Protein AF-A0A5N6JIA7-F1 (afdb_monomer_lite)

Foldseek 3Di:
DKAFPPADFDPVLVVVLVVVLVPDPVSVPPDADPGADVPLADSCNVVVLVVLVCVQLVDDDDDDDLVVVLVCVVPVDPPPPCVVVNQQRPPQDPPRDHVNRVSINDDDDDGVVVCVVCVVPVVNNGGDYDDSVNSVVVCVVVVSD

Radius of gyration: 18.67 Å; chains: 1; bounding box: 48×30×46 Å

Structure (mmCIF, N/CA/C/O backbone):
data_AF-A0A5N6JIA7-F1
#
_entry.id   AF-A0A5N6JIA7-F1
#
loop_
_atom_site.group_PDB
_atom_site.id
_atom_site.type_symbol
_atom_site.label_atom_id
_atom_site.label_alt_id
_atom_site.label_comp_id
_atom_site.label_asym_id
_atom_site.label_entity_id
_atom_site.label_seq_id
_atom_site.pdbx_PDB_ins_code
_atom_site.Cartn_x
_atom_site.Cartn_y
_atom_site.Cartn_z
_atom_site.occupancy
_atom_site.B_iso_or_equiv
_atom_site.auth_seq_id
_atom_site.auth_comp_id
_atom_site.auth_asym_id
_atom_site.auth_atom_id
_atom_site.pdbx_PDB_model_num
ATOM 1 N N . MET A 1 1 ? -4.878 17.621 -9.246 1.00 42.69 1 MET A N 1
ATOM 2 C CA . MET A 1 1 ? -3.801 16.682 -8.870 1.00 42.69 1 MET A CA 1
ATOM 3 C C . MET A 1 1 ? -4.367 15.286 -9.031 1.00 42.69 1 MET A C 1
ATOM 5 O O . MET A 1 1 ? -5.516 15.100 -8.652 1.00 42.69 1 MET A O 1
ATOM 9 N N . LEU A 1 2 ? -3.632 14.377 -9.671 1.00 49.06 2 LEU A N 1
ATOM 10 C CA . LEU A 1 2 ? -4.070 12.995 -9.885 1.00 49.06 2 LEU A CA 1
ATOM 11 C C . LEU A 1 2 ? -4.086 12.286 -8.522 1.00 49.06 2 LEU A C 1
ATOM 13 O O . LEU A 1 2 ? -3.070 12.270 -7.834 1.00 49.06 2 LEU A O 1
ATOM 17 N N . HIS A 1 3 ? -5.245 11.779 -8.107 1.00 57.69 3 HIS A N 1
ATOM 18 C CA . HIS A 1 3 ? -5.390 11.001 -6.875 1.00 57.69 3 HIS A CA 1
ATOM 19 C C . HIS A 1 3 ? -5.215 9.524 -7.225 1.00 57.69 3 HIS A C 1
ATOM 21 O O . HIS A 1 3 ? -5.988 8.991 -8.018 1.00 57.69 3 HIS A O 1
ATOM 27 N N . HIS A 1 4 ? -4.200 8.859 -6.685 1.00 56.81 4 HIS A N 1
ATOM 28 C CA . HIS A 1 4 ? -4.012 7.422 -6.878 1.00 56.81 4 HIS A CA 1
ATOM 29 C C . HIS A 1 4 ? -4.567 6.695 -5.652 1.00 56.81 4 HIS A C 1
ATOM 31 O O . HIS A 1 4 ? -4.166 7.019 -4.544 1.00 56.81 4 HIS A O 1
ATOM 37 N N . SER A 1 5 ? -5.423 5.681 -5.818 1.00 61.94 5 SER A N 1
ATOM 38 C CA . SER A 1 5 ? -5.907 4.868 -4.679 1.00 61.94 5 SER A CA 1
ATOM 39 C C . SER A 1 5 ? -4.872 3.857 -4.180 1.00 61.94 5 SER A C 1
ATOM 41 O O . SER A 1 5 ? -5.232 2.784 -3.698 1.00 61.94 5 SER A O 1
ATOM 43 N N . LYS A 1 6 ? -3.583 4.129 -4.377 1.00 74.50 6 LYS A N 1
ATOM 44 C CA . LYS A 1 6 ? -2.496 3.221 -4.000 1.00 74.50 6 LYS A CA 1
ATOM 45 C C . LYS A 1 6 ? -2.138 3.411 -2.528 1.00 74.50 6 LYS A C 1
ATOM 47 O O . LYS A 1 6 ? -0.964 3.448 -2.207 1.00 74.50 6 LYS A O 1
ATOM 52 N N . THR A 1 7 ? -3.171 3.563 -1.702 1.00 77.75 7 THR A N 1
ATOM 53 C CA . THR A 1 7 ? -3.075 3.977 -0.312 1.00 77.75 7 THR A CA 1
ATOM 54 C C . THR A 1 7 ? -2.520 2.865 0.551 1.00 77.75 7 THR A C 1
ATOM 56 O O . THR A 1 7 ? -3.038 1.746 0.547 1.00 77.75 7 THR A O 1
ATOM 59 N N . PHE A 1 8 ? -1.484 3.182 1.314 1.00 85.19 8 PHE A N 1
ATOM 60 C CA . PHE A 1 8 ? -0.969 2.293 2.341 1.00 85.19 8 PHE A CA 1
ATOM 61 C C . PHE A 1 8 ? -1.862 2.282 3.589 1.00 85.19 8 PHE A C 1
ATOM 63 O O . PHE A 1 8 ? -2.215 3.330 4.129 1.00 85.19 8 PHE A O 1
ATOM 70 N N . ILE A 1 9 ? -2.190 1.078 4.065 1.00 88.75 9 ILE A N 1
ATOM 71 C CA . ILE A 1 9 ? -2.908 0.850 5.323 1.00 88.75 9 ILE A CA 1
ATOM 72 C C . ILE A 1 9 ? -2.270 -0.355 6.023 1.00 88.75 9 ILE A C 1
ATOM 74 O O . ILE A 1 9 ? -2.276 -1.452 5.451 1.00 88.75 9 ILE A O 1
ATOM 78 N N . PRO A 1 10 ? -1.733 -0.195 7.243 1.00 90.06 10 PRO A N 1
ATOM 79 C CA . PRO A 1 10 ? -1.249 -1.320 8.032 1.00 90.06 10 PRO A CA 1
ATOM 80 C C . PRO A 1 10 ? -2.365 -2.325 8.346 1.00 90.06 10 PRO A C 1
ATOM 82 O O . PRO A 1 10 ? -3.493 -1.956 8.682 1.00 90.06 10 PRO A O 1
ATOM 85 N N . VAL A 1 11 ? -2.056 -3.619 8.239 1.00 92.31 11 VAL A N 1
ATOM 86 C CA . VAL A 1 11 ? -3.050 -4.686 8.448 1.00 92.31 11 VAL A CA 1
ATOM 87 C C . VAL A 1 11 ? -3.480 -4.808 9.912 1.00 92.31 11 VAL A C 1
ATOM 89 O O . VAL A 1 11 ? -4.634 -5.116 10.187 1.00 92.31 11 VAL A O 1
ATOM 92 N N . ASP A 1 12 ? -2.568 -4.550 10.845 1.00 91.38 12 ASP A N 1
ATOM 93 C CA . ASP A 1 12 ? -2.814 -4.499 12.285 1.00 91.38 12 ASP A CA 1
ATOM 94 C C . ASP A 1 12 ? -3.805 -3.385 12.636 1.00 91.38 12 ASP A C 1
ATOM 96 O O . ASP A 1 12 ? -4.830 -3.673 13.252 1.00 91.38 12 ASP A O 1
ATOM 100 N N . TYR A 1 13 ? -3.588 -2.169 12.124 1.00 91.06 13 TYR A N 1
ATOM 101 C CA . TYR A 1 13 ? -4.537 -1.057 12.262 1.00 91.06 13 TYR A CA 1
ATOM 102 C C . TYR A 1 13 ? -5.941 -1.428 11.752 1.00 91.06 13 TYR A C 1
ATOM 104 O O . TYR A 1 13 ? -6.948 -1.206 12.429 1.00 91.06 13 TYR A O 1
ATOM 112 N N . LEU A 1 14 ? -6.018 -2.038 10.562 1.00 92.44 14 LEU A N 1
ATOM 113 C CA . LEU A 1 14 ? -7.291 -2.445 9.968 1.00 92.44 14 LEU A CA 1
ATOM 114 C C . LEU A 1 14 ? -8.018 -3.490 10.830 1.00 92.44 14 LEU A C 1
ATOM 116 O O . LEU A 1 14 ? -9.224 -3.380 11.053 1.00 92.44 14 LEU A O 1
ATOM 120 N N . VAL A 1 15 ? -7.297 -4.508 11.306 1.00 93.75 15 VAL A N 1
ATOM 121 C CA . VAL A 1 15 ? -7.861 -5.594 12.119 1.00 93.75 15 VAL A CA 1
ATOM 122 C C . VAL A 1 15 ? -8.335 -5.082 13.476 1.00 93.75 15 VAL A C 1
ATOM 124 O O . VAL A 1 15 ? -9.448 -5.417 13.884 1.00 93.75 15 VAL A O 1
ATOM 127 N N . GLU A 1 16 ? -7.537 -4.259 14.156 1.00 91.75 16 GLU A N 1
ATOM 128 C CA . GLU A 1 16 ? -7.919 -3.647 15.431 1.00 91.75 16 GLU A CA 1
ATOM 129 C C . GLU A 1 16 ? -9.186 -2.801 15.280 1.00 91.75 16 GLU A C 1
ATOM 131 O O . GLU A 1 16 ? -10.134 -2.968 16.052 1.00 91.75 16 GLU A O 1
ATOM 136 N N . GLY A 1 17 ? -9.268 -1.982 14.226 1.00 90.69 17 GLY A N 1
ATOM 137 C CA . GLY A 1 17 ? -10.463 -1.189 13.942 1.00 90.69 17 GLY A CA 1
ATOM 138 C C . GLY A 1 17 ? -11.701 -2.030 13.673 1.00 90.69 17 GLY A C 1
ATOM 139 O O . GLY A 1 17 ? -12.759 -1.753 14.234 1.00 90.69 17 GLY A O 1
ATOM 140 N N . ILE A 1 18 ? -11.582 -3.105 12.890 1.00 92.12 18 ILE A N 1
ATOM 141 C CA . ILE A 1 18 ? -12.702 -4.024 12.644 1.00 92.12 18 ILE A CA 1
ATOM 142 C C . ILE A 1 18 ? -13.184 -4.664 13.951 1.00 92.12 18 ILE A C 1
ATOM 144 O O . ILE A 1 18 ? -14.392 -4.731 14.187 1.00 92.12 18 ILE A O 1
ATOM 148 N N . ILE A 1 19 ? -12.266 -5.127 14.806 1.00 91.88 19 ILE A N 1
ATOM 149 C CA . ILE A 1 19 ? -12.616 -5.752 16.088 1.00 91.88 19 ILE A CA 1
ATOM 150 C C . ILE A 1 19 ? -13.367 -4.757 16.968 1.00 91.88 19 ILE A C 1
ATOM 152 O O . ILE A 1 19 ? -14.444 -5.089 17.465 1.00 91.88 19 ILE A O 1
ATOM 156 N N . LEU A 1 20 ? -12.839 -3.546 17.129 1.00 90.12 20 LEU A N 1
ATOM 157 C CA . LEU A 1 20 ? -13.428 -2.534 17.998 1.00 90.12 20 LEU A CA 1
ATOM 158 C C . LEU A 1 20 ? -14.801 -2.064 17.484 1.00 90.12 20 LEU A C 1
ATOM 160 O O . LEU A 1 20 ? -15.768 -2.076 18.249 1.00 90.12 20 LEU A O 1
ATOM 164 N N . ILE A 1 21 ? -14.940 -1.790 16.180 1.00 88.75 21 ILE A N 1
ATOM 165 C CA . ILE A 1 21 ? -16.230 -1.442 15.554 1.00 88.75 21 ILE A CA 1
ATOM 166 C C . ILE A 1 21 ? -17.252 -2.569 15.751 1.00 88.75 21 ILE A C 1
ATOM 168 O O . ILE A 1 21 ? -18.413 -2.318 16.066 1.00 88.75 21 ILE A O 1
ATOM 172 N N . SER A 1 22 ? -16.837 -3.831 15.603 1.00 90.12 22 SER A N 1
ATOM 173 C CA . SER A 1 22 ? -17.753 -4.976 15.709 1.00 90.12 22 SER A CA 1
ATOM 174 C C . SER A 1 22 ? -18.344 -5.186 17.109 1.00 90.12 22 SER A C 1
ATOM 176 O O . SER A 1 22 ? -19.360 -5.868 17.247 1.00 90.12 22 SER A O 1
ATOM 178 N N . GLN A 1 23 ? -17.720 -4.621 18.146 1.00 89.56 23 GLN A N 1
ATOM 179 C CA . GLN A 1 23 ? -18.184 -4.729 19.531 1.00 89.56 23 GLN A CA 1
ATOM 180 C C . GLN A 1 23 ? -19.264 -3.701 19.880 1.00 89.56 23 GLN A C 1
ATOM 182 O O . GLN A 1 23 ? -19.933 -3.849 20.906 1.00 89.56 23 GLN A O 1
ATOM 187 N N . LEU A 1 24 ? -19.464 -2.683 19.042 1.00 84.94 24 LEU A N 1
ATOM 188 C CA . LEU A 1 24 ? -20.483 -1.672 19.266 1.00 84.94 24 LEU A CA 1
ATOM 189 C C . LEU A 1 24 ? -21.853 -2.123 18.783 1.00 84.94 24 LEU A C 1
ATOM 191 O O . LEU A 1 24 ? -22.028 -2.600 17.659 1.00 84.94 24 LEU A O 1
ATOM 195 N N . HIS A 1 25 ? -22.865 -1.866 19.602 1.00 88.56 25 HIS A N 1
ATOM 196 C CA . HIS A 1 25 ? -24.239 -2.121 19.196 1.00 88.56 25 HIS A CA 1
ATOM 197 C C . HIS A 1 25 ? -24.705 -1.118 18.130 1.00 88.56 25 HIS A C 1
ATOM 199 O O . HIS A 1 25 ? -25.436 -1.472 17.206 1.00 88.56 25 HIS A O 1
ATOM 205 N N . GLU A 1 26 ? -24.231 0.122 18.229 1.00 88.56 26 GLU A N 1
ATOM 206 C CA . GLU A 1 26 ? -24.555 1.245 17.352 1.00 88.56 26 GLU A CA 1
ATOM 207 C C . GLU A 1 26 ? -24.008 1.063 15.928 1.00 88.56 26 GLU A C 1
ATOM 209 O O . GLU A 1 26 ? -24.519 1.674 14.989 1.00 88.56 26 GLU A O 1
ATOM 214 N N . SER A 1 27 ? -23.009 0.193 15.746 1.00 88.25 27 SER A N 1
ATOM 215 C CA . SER A 1 27 ? -22.418 -0.115 14.440 1.00 88.25 27 SER A CA 1
ATOM 216 C C . SER A 1 27 ? -23.283 -1.029 13.571 1.00 88.25 27 SER A C 1
ATOM 218 O O . SER A 1 27 ? -23.030 -1.166 12.371 1.00 88.25 27 SER A O 1
ATOM 220 N N . VAL A 1 28 ? -24.333 -1.642 14.126 1.00 91.62 28 VAL A N 1
ATOM 221 C CA . VAL A 1 28 ? -25.253 -2.483 13.353 1.00 91.62 28 VAL A CA 1
ATOM 222 C C . VAL A 1 28 ? -25.986 -1.640 12.305 1.00 91.62 28 VAL A C 1
ATOM 224 O O . VAL A 1 28 ? -26.667 -0.667 12.618 1.00 91.62 28 VAL A O 1
ATOM 227 N N . GLY A 1 29 ? -25.870 -2.043 11.037 1.00 92.81 29 GLY A N 1
ATOM 228 C CA . GLY A 1 29 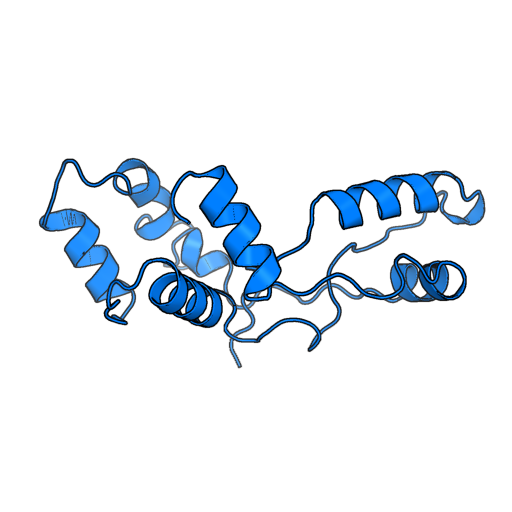? -26.474 -1.330 9.908 1.00 92.81 29 GLY A CA 1
ATOM 229 C C . GLY A 1 29 ? -25.687 -0.102 9.437 1.00 92.81 29 GLY A C 1
ATOM 230 O O . GLY A 1 29 ? -26.146 0.576 8.520 1.00 92.81 29 GLY A O 1
ATOM 231 N N . GLN A 1 30 ? -24.516 0.166 10.021 1.00 91.75 30 GLN A N 1
ATOM 232 C CA . GLN A 1 30 ? -23.606 1.220 9.578 1.00 91.75 30 GLN A CA 1
ATOM 233 C C . GLN A 1 30 ? -22.568 0.690 8.583 1.00 91.75 30 GLN A C 1
ATOM 235 O O . GLN A 1 30 ? -22.361 -0.514 8.431 1.00 91.75 30 GLN A O 1
ATOM 240 N N . THR A 1 31 ? -21.911 1.607 7.874 1.00 92.50 31 THR A N 1
ATOM 241 C CA . THR A 1 31 ? -20.776 1.315 6.987 1.00 92.50 31 THR A CA 1
ATOM 242 C C . THR A 1 31 ? -19.629 2.256 7.323 1.00 92.50 31 THR A C 1
ATOM 244 O O . THR A 1 31 ? -19.850 3.449 7.534 1.00 92.50 31 THR A O 1
ATOM 247 N N . TYR A 1 32 ? -18.414 1.715 7.352 1.00 90.94 32 TYR A N 1
ATOM 248 C CA . TYR A 1 32 ? -17.198 2.428 7.724 1.00 90.94 32 TYR A CA 1
ATOM 249 C C . TYR A 1 32 ? -16.155 2.253 6.624 1.00 90.94 32 TYR A C 1
ATOM 251 O O . TYR A 1 32 ? -15.843 1.126 6.240 1.00 90.94 32 TYR A O 1
ATOM 259 N N . ASN A 1 33 ? -15.614 3.362 6.124 1.00 90.94 33 ASN A N 1
ATOM 260 C CA . ASN A 1 33 ? -14.499 3.340 5.185 1.00 90.94 33 ASN A CA 1
ATOM 261 C C . ASN A 1 33 ? -13.196 3.399 5.985 1.00 90.94 33 ASN A C 1
ATOM 263 O O . ASN A 1 33 ? -12.796 4.469 6.430 1.00 90.94 33 ASN A O 1
ATOM 267 N N . MET A 1 34 ? -12.564 2.243 6.184 1.00 88.56 34 MET A N 1
ATOM 268 C CA . MET A 1 34 ? -11.278 2.102 6.878 1.00 88.56 34 MET A CA 1
ATOM 269 C C . MET A 1 34 ? -10.129 2.519 5.959 1.00 88.56 34 MET A C 1
ATOM 271 O O . MET A 1 34 ? -9.392 1.671 5.463 1.00 88.56 34 MET A O 1
ATOM 275 N N . VAL A 1 35 ? -10.027 3.816 5.681 1.00 85.88 35 VAL A N 1
ATOM 276 C CA . VAL A 1 35 ? -8.966 4.419 4.870 1.00 85.88 35 VAL A CA 1
ATOM 277 C C . VAL A 1 35 ? -8.437 5.681 5.561 1.00 85.88 35 VAL A C 1
ATOM 279 O O . VAL A 1 35 ? -9.199 6.313 6.293 1.00 85.88 35 VAL A O 1
ATOM 282 N N . PRO A 1 36 ? -7.167 6.062 5.342 1.00 83.19 36 PRO A N 1
ATOM 283 C CA . PRO A 1 36 ? -6.629 7.340 5.795 1.00 83.19 36 PRO A CA 1
ATOM 284 C C . PRO A 1 36 ? -7.444 8.519 5.269 1.00 83.19 36 PRO A C 1
ATOM 286 O O . PRO A 1 36 ? -8.009 8.459 4.170 1.00 83.19 36 PRO A O 1
ATOM 289 N N . GLU A 1 37 ? -7.469 9.615 6.021 1.00 79.88 37 GLU A N 1
ATOM 290 C CA . GLU A 1 37 ? -8.114 10.833 5.553 1.00 79.88 37 GLU A CA 1
ATOM 291 C C . GLU A 1 37 ? -7.334 11.495 4.419 1.00 79.88 37 GLU A C 1
ATOM 293 O O . GLU A 1 37 ? -6.122 11.328 4.238 1.00 79.88 37 GLU A O 1
ATOM 298 N N . VAL A 1 38 ? -8.045 12.307 3.639 1.00 75.06 38 VAL A N 1
ATOM 299 C CA . VAL A 1 38 ? -7.429 13.076 2.560 1.00 75.06 38 VAL A CA 1
ATOM 300 C C . VAL A 1 38 ? -6.366 14.004 3.137 1.00 75.06 38 VAL A C 1
ATOM 302 O O . VAL A 1 38 ? -6.670 14.920 3.896 1.00 75.06 38 VAL A O 1
ATOM 305 N N . GLY A 1 39 ? -5.123 13.809 2.702 1.00 72.75 39 GLY A N 1
ATOM 306 C CA . GLY A 1 39 ? -3.978 14.603 3.144 1.00 72.75 39 GLY A CA 1
ATOM 307 C C . GLY A 1 39 ? -3.177 13.984 4.290 1.00 72.75 39 GLY A C 1
ATOM 308 O O . GLY A 1 39 ? -2.106 14.504 4.585 1.00 72.75 39 GLY A O 1
ATOM 309 N N . GLU A 1 40 ? -3.628 12.870 4.879 1.00 74.94 40 GLU A N 1
ATOM 310 C CA . GLU A 1 40 ? -2.820 12.093 5.835 1.00 74.94 40 GLU A CA 1
ATOM 311 C C . GLU A 1 40 ? -1.763 11.225 5.140 1.00 74.94 40 GLU A C 1
ATOM 313 O O . GLU A 1 40 ? -0.762 10.862 5.752 1.00 74.94 40 GLU A O 1
ATOM 318 N N . GLN A 1 41 ? -1.954 10.926 3.851 1.00 70.94 41 GLN A N 1
ATOM 319 C CA . GLN A 1 41 ? -1.016 10.152 3.035 1.00 70.94 41 GLN A CA 1
ATOM 320 C C . GLN A 1 41 ? -0.410 11.004 1.910 1.00 70.94 41 GLN A C 1
ATOM 322 O O . GLN A 1 41 ? -1.046 11.948 1.418 1.00 70.94 41 GLN A O 1
ATOM 327 N N . PRO A 1 42 ? 0.829 10.703 1.478 1.00 67.81 42 PRO A N 1
ATOM 328 C CA . PRO A 1 42 ? 1.498 11.487 0.452 1.00 67.81 42 PRO A CA 1
ATOM 329 C C . PRO A 1 42 ? 0.806 11.348 -0.909 1.00 67.81 42 PRO A C 1
ATOM 331 O O . PRO A 1 42 ? 0.577 10.260 -1.408 1.00 67.81 42 PRO A O 1
ATOM 334 N N . VAL A 1 43 ? 0.576 12.464 -1.604 1.00 66.06 43 VAL A N 1
ATOM 335 C CA . VAL A 1 43 ? -0.085 12.477 -2.931 1.00 66.06 43 VAL A CA 1
ATOM 336 C C . VAL A 1 43 ? 0.658 11.632 -3.991 1.00 66.06 43 VAL A C 1
ATOM 338 O O . VAL A 1 43 ? 0.062 11.210 -4.980 1.00 66.06 43 VAL A O 1
ATOM 341 N N . ARG A 1 44 ? 1.962 11.372 -3.799 1.00 72.50 44 ARG A N 1
ATOM 342 C CA . ARG A 1 44 ? 2.819 10.555 -4.681 1.00 72.50 44 ARG A CA 1
ATOM 343 C C . ARG A 1 44 ? 3.375 9.314 -3.966 1.00 72.50 44 ARG A C 1
ATOM 345 O O . ARG A 1 44 ? 4.581 9.085 -4.011 1.00 72.50 44 ARG A O 1
ATOM 352 N N . GLU A 1 45 ? 2.513 8.511 -3.339 1.00 75.12 45 GLU A N 1
ATOM 353 C CA . GLU A 1 45 ? 2.906 7.333 -2.535 1.00 75.12 45 GLU A CA 1
ATOM 354 C C . GLU A 1 45 ? 3.945 6.430 -3.223 1.00 75.12 45 GLU A C 1
ATOM 356 O O . GLU A 1 45 ? 4.973 6.120 -2.633 1.00 75.12 45 GLU A O 1
ATOM 361 N N . MET A 1 46 ? 3.752 6.090 -4.505 1.00 81.69 46 MET A N 1
ATOM 362 C CA . MET A 1 46 ? 4.698 5.241 -5.249 1.00 81.69 46 MET A CA 1
ATOM 363 C C . MET A 1 46 ? 6.091 5.869 -5.385 1.00 81.69 46 MET A C 1
ATOM 365 O O . MET A 1 46 ? 7.094 5.185 -5.203 1.00 81.69 46 MET A O 1
ATOM 369 N N . THR A 1 47 ? 6.176 7.164 -5.710 1.00 85.50 47 THR A N 1
ATOM 370 C CA . THR A 1 47 ? 7.468 7.852 -5.862 1.00 85.50 47 THR A CA 1
ATOM 371 C C . THR A 1 47 ? 8.180 7.964 -4.517 1.00 85.50 47 THR A C 1
ATOM 373 O O . THR A 1 47 ? 9.383 7.728 -4.448 1.00 85.50 47 THR A O 1
ATOM 376 N N . GLU A 1 48 ? 7.454 8.292 -3.445 1.00 86.81 48 GLU A N 1
ATOM 377 C CA . GLU A 1 48 ? 8.048 8.337 -2.105 1.00 86.81 48 GLU A CA 1
ATOM 378 C C . GLU A 1 48 ? 8.505 6.944 -1.650 1.00 86.81 48 GLU A C 1
ATOM 380 O O . GLU A 1 48 ? 9.607 6.814 -1.123 1.00 86.81 48 GLU A O 1
ATOM 385 N N . MET A 1 49 ? 7.740 5.888 -1.948 1.00 89.25 49 MET A N 1
ATOM 386 C CA . MET A 1 49 ? 8.127 4.503 -1.670 1.00 89.25 49 MET A CA 1
ATOM 387 C C . MET A 1 49 ? 9.422 4.103 -2.391 1.00 89.25 49 MET A C 1
ATOM 389 O O . MET A 1 49 ? 10.326 3.562 -1.759 1.00 89.25 49 MET A O 1
ATOM 393 N N . PHE A 1 50 ? 9.573 4.422 -3.683 1.00 91.25 50 PHE A N 1
ATOM 394 C CA . PHE A 1 50 ? 10.827 4.159 -4.402 1.00 91.25 50 PHE A CA 1
ATOM 395 C C . PHE A 1 50 ? 12.010 4.974 -3.857 1.00 91.25 50 PHE A C 1
ATOM 397 O O . PHE A 1 50 ? 13.125 4.461 -3.806 1.00 91.25 50 PHE A O 1
ATOM 404 N N . ARG A 1 51 ? 11.791 6.205 -3.377 1.00 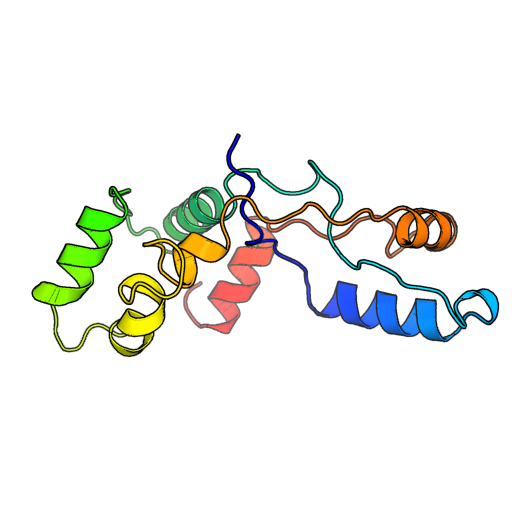91.25 51 ARG A N 1
ATOM 405 C CA . ARG A 1 51 ? 12.847 6.983 -2.700 1.00 91.25 51 ARG A CA 1
ATOM 406 C C . ARG A 1 51 ? 13.252 6.379 -1.359 1.00 91.25 51 ARG A C 1
ATOM 408 O O . ARG A 1 51 ? 14.432 6.399 -1.020 1.00 91.25 51 ARG A O 1
ATOM 415 N N . MET A 1 52 ? 12.295 5.867 -0.584 1.00 92.31 52 MET A N 1
ATOM 416 C CA . MET A 1 52 ? 12.589 5.122 0.646 1.00 92.31 52 MET A CA 1
ATOM 417 C C . MET A 1 52 ? 13.358 3.835 0.327 1.00 92.31 52 MET A C 1
ATOM 419 O O . MET A 1 52 ? 14.325 3.507 1.013 1.00 92.31 52 MET A O 1
ATOM 423 N N . LEU A 1 53 ? 13.009 3.152 -0.769 1.00 93.00 53 LEU A N 1
ATOM 424 C CA . LEU A 1 53 ? 13.736 1.977 -1.248 1.00 93.00 53 LEU A CA 1
ATOM 425 C C . LEU A 1 53 ? 15.189 2.311 -1.587 1.00 93.00 53 LEU A C 1
ATOM 427 O O . LEU A 1 53 ? 16.075 1.722 -0.978 1.00 93.00 53 LEU A O 1
ATOM 431 N N . GLU A 1 54 ? 15.439 3.285 -2.467 1.00 93.44 54 GLU A N 1
ATOM 432 C CA . GLU A 1 54 ? 16.790 3.729 -2.859 1.00 93.44 54 GLU A CA 1
ATOM 433 C C . GLU A 1 54 ? 17.670 4.053 -1.639 1.00 93.44 54 GLU A C 1
ATOM 435 O O . GLU A 1 54 ? 18.827 3.630 -1.578 1.00 93.44 54 GLU A O 1
ATOM 440 N N . LYS A 1 55 ? 17.112 4.729 -0.622 1.00 90.94 55 LYS A N 1
ATOM 441 C CA . LYS A 1 55 ? 17.815 5.015 0.641 1.00 90.94 55 LYS A CA 1
ATOM 442 C C . LYS A 1 55 ? 18.182 3.756 1.423 1.00 90.94 55 LYS A C 1
ATOM 444 O O . LYS A 1 55 ? 19.266 3.709 2.000 1.00 90.94 55 LYS A O 1
ATOM 449 N N . THR A 1 56 ? 17.289 2.770 1.450 1.00 90.69 56 THR A N 1
ATOM 450 C CA . THR A 1 56 ? 17.456 1.550 2.250 1.00 90.69 56 THR A CA 1
ATOM 451 C C . THR A 1 56 ? 18.448 0.590 1.602 1.00 90.69 56 THR A C 1
ATOM 453 O O . THR A 1 56 ? 19.411 0.174 2.237 1.00 90.69 56 THR A O 1
ATOM 456 N N . ILE A 1 57 ? 18.249 0.268 0.319 1.00 88.69 57 ILE A N 1
ATOM 457 C CA . ILE A 1 57 ? 19.074 -0.724 -0.390 1.00 88.69 57 ILE A CA 1
ATOM 458 C C . ILE A 1 57 ? 20.358 -0.127 -0.980 1.00 88.69 57 ILE A C 1
ATOM 460 O O . ILE A 1 57 ? 21.193 -0.865 -1.495 1.00 88.69 57 ILE A O 1
ATOM 464 N N . GLN A 1 58 ? 20.527 1.200 -0.915 1.00 88.81 58 GLN A N 1
ATOM 465 C CA . GLN A 1 58 ? 21.695 1.936 -1.422 1.00 88.81 58 GLN A CA 1
ATOM 466 C C . GLN A 1 58 ? 21.972 1.711 -2.920 1.00 88.81 58 GLN A C 1
ATOM 468 O O . GLN A 1 58 ? 23.111 1.809 -3.380 1.00 88.81 58 GLN A O 1
ATOM 473 N N . VAL A 1 59 ? 20.921 1.428 -3.694 1.00 89.69 59 VAL A N 1
ATOM 474 C CA . VAL A 1 59 ? 20.967 1.272 -5.153 1.00 89.69 59 VAL A CA 1
ATOM 475 C C . VAL A 1 59 ? 20.241 2.444 -5.778 1.00 89.69 59 VAL A C 1
ATOM 477 O O . VAL A 1 59 ? 19.085 2.688 -5.441 1.00 89.69 59 VAL A O 1
ATOM 480 N N . SER A 1 60 ? 20.905 3.138 -6.704 1.00 92.38 60 SER A N 1
ATOM 481 C CA . SER A 1 60 ? 20.274 4.267 -7.377 1.00 92.38 60 SER A CA 1
ATOM 482 C C . SER A 1 60 ? 19.185 3.805 -8.341 1.00 92.38 60 SER A C 1
ATOM 484 O O . SER A 1 60 ? 19.407 2.877 -9.121 1.00 92.38 60 SER A O 1
ATOM 486 N N . LEU A 1 61 ? 18.020 4.452 -8.281 1.00 92.56 61 LEU A N 1
ATOM 487 C CA . LEU A 1 61 ? 16.866 4.140 -9.125 1.00 92.56 61 LEU A CA 1
ATOM 488 C C . LEU A 1 61 ? 16.622 5.268 -10.135 1.00 92.56 61 LEU A C 1
ATOM 490 O O . LEU A 1 61 ? 16.649 6.448 -9.792 1.00 92.56 61 LEU A O 1
ATOM 494 N N . GLU A 1 62 ? 16.356 4.905 -11.390 1.00 91.50 62 GLU A N 1
ATOM 495 C CA . GLU A 1 62 ? 16.018 5.850 -12.460 1.00 91.50 62 GLU A CA 1
ATOM 496 C C . GLU A 1 62 ? 14.489 6.007 -12.566 1.00 91.50 62 GLU A C 1
ATOM 498 O O . GLU A 1 62 ? 13.771 5.028 -12.770 1.00 91.50 62 GLU A O 1
ATOM 503 N N . GLU A 1 63 ? 13.970 7.236 -12.436 1.00 90.62 63 GLU A N 1
ATOM 504 C CA . GLU A 1 63 ? 12.557 7.539 -12.723 1.00 90.62 63 GLU A CA 1
ATOM 505 C C . GLU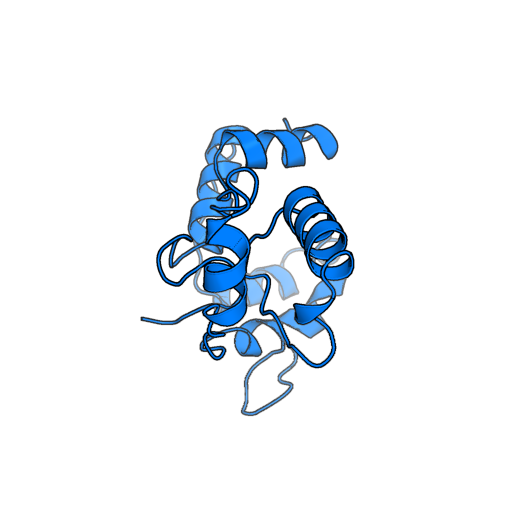 A 1 63 ? 12.354 7.637 -14.243 1.00 90.62 63 GLU A C 1
ATOM 507 O O . GLU A 1 63 ? 13.014 8.433 -14.911 1.00 90.62 63 GLU A O 1
ATOM 512 N N . LEU A 1 64 ? 11.414 6.854 -14.781 1.00 92.31 64 LEU A N 1
ATOM 513 C CA . LEU A 1 64 ? 11.098 6.803 -16.211 1.00 92.31 64 LEU A CA 1
ATOM 514 C C . LEU A 1 64 ? 9.622 7.132 -16.475 1.00 92.31 64 LEU A C 1
ATOM 516 O O . LEU A 1 64 ? 8.762 6.823 -15.642 1.00 92.31 64 LEU A O 1
ATOM 520 N N . PRO A 1 65 ? 9.284 7.692 -17.653 1.00 91.81 65 PRO A N 1
ATOM 521 C CA . PRO A 1 65 ? 7.906 7.723 -18.129 1.00 91.81 65 PRO A CA 1
ATOM 522 C C . PRO A 1 65 ? 7.311 6.309 -18.180 1.00 91.81 65 PRO A C 1
ATOM 524 O O . PRO A 1 65 ? 7.984 5.367 -18.596 1.00 91.81 65 PRO A O 1
ATOM 527 N N . TYR A 1 66 ? 6.037 6.161 -17.806 1.00 89.69 66 TYR A N 1
ATOM 528 C CA . TYR A 1 66 ? 5.388 4.849 -17.667 1.00 89.69 66 TYR A CA 1
ATOM 529 C C . TYR A 1 66 ? 5.506 3.964 -18.917 1.00 89.69 66 TYR A C 1
ATOM 531 O O . TYR A 1 66 ? 5.875 2.800 -18.813 1.00 89.69 66 TYR A O 1
ATOM 539 N N . GLU A 1 67 ? 5.253 4.529 -20.100 1.00 92.12 67 GLU A N 1
ATOM 540 C CA . GLU A 1 67 ? 5.343 3.803 -21.375 1.00 92.12 67 GLU A CA 1
ATOM 541 C C . GLU A 1 67 ? 6.781 3.376 -21.711 1.00 92.12 67 GLU A C 1
ATOM 543 O O . GLU A 1 67 ? 6.994 2.314 -22.291 1.00 92.12 67 GLU A O 1
ATOM 548 N N . GLU A 1 68 ? 7.781 4.171 -21.319 1.00 95.50 68 GLU A N 1
ATOM 549 C CA . GLU A 1 68 ? 9.188 3.807 -21.503 1.00 95.50 68 GLU A CA 1
ATOM 550 C C . GLU A 1 68 ? 9.583 2.670 -20.556 1.00 95.50 68 GLU A C 1
ATOM 552 O O . GLU A 1 68 ? 10.165 1.680 -20.996 1.00 95.50 68 GLU A O 1
ATOM 557 N N . TRP A 1 69 ? 9.205 2.770 -19.278 1.00 94.25 69 TRP A N 1
ATOM 558 C CA . 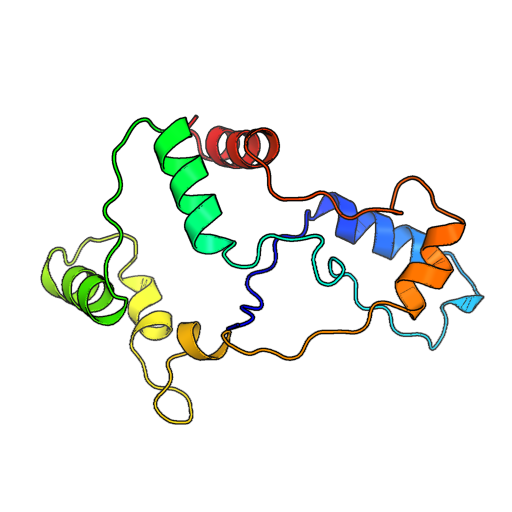TRP A 1 69 ? 9.406 1.704 -18.296 1.00 94.25 69 TRP A CA 1
ATOM 559 C C . TRP A 1 69 ? 8.739 0.393 -18.736 1.00 94.25 69 TRP A C 1
ATOM 561 O O . TRP A 1 69 ? 9.363 -0.667 -18.696 1.00 94.25 69 TRP A O 1
ATOM 571 N N . LEU A 1 70 ? 7.494 0.469 -19.218 1.00 94.81 70 LEU A N 1
ATOM 572 C CA . LEU A 1 70 ? 6.749 -0.691 -19.694 1.00 94.81 70 LEU A CA 1
ATOM 573 C C . LEU A 1 70 ? 7.402 -1.316 -20.929 1.00 94.81 70 LEU A C 1
ATOM 575 O O . LEU A 1 70 ? 7.448 -2.540 -21.044 1.00 94.81 70 LEU A O 1
ATOM 579 N N . ASN A 1 71 ? 7.922 -0.494 -21.845 1.00 94.75 71 ASN A N 1
ATOM 580 C CA . ASN A 1 71 ? 8.647 -0.996 -23.003 1.00 94.75 71 ASN A CA 1
ATOM 581 C C . ASN A 1 71 ? 9.906 -1.762 -22.580 1.00 94.75 71 ASN A C 1
ATOM 583 O O . ASN A 1 71 ? 10.074 -2.893 -23.029 1.00 94.75 71 ASN A O 1
ATOM 587 N N . ARG A 1 72 ? 10.727 -1.205 -21.674 1.00 94.75 72 ARG A N 1
ATOM 588 C CA . ARG A 1 72 ? 11.927 -1.888 -21.153 1.00 94.75 72 ARG A CA 1
ATOM 589 C C . ARG A 1 72 ? 11.570 -3.236 -20.521 1.00 94.75 72 ARG A C 1
ATOM 591 O O . ARG A 1 72 ? 12.138 -4.255 -20.910 1.00 94.75 72 ARG A O 1
ATOM 598 N N . LEU A 1 73 ? 10.542 -3.266 -19.665 1.00 94.44 73 LEU A N 1
ATOM 599 C CA . LEU A 1 73 ? 10.043 -4.498 -19.039 1.00 94.44 73 LEU A CA 1
ATOM 600 C C . LEU A 1 73 ? 9.629 -5.574 -20.066 1.00 94.44 73 LEU A C 1
ATOM 602 O O . LEU A 1 73 ? 9.771 -6.766 -19.810 1.00 94.44 73 LEU A O 1
ATOM 606 N N . GLN A 1 74 ? 9.108 -5.182 -21.231 1.00 93.44 74 GLN A N 1
ATOM 607 C CA . GLN A 1 74 ? 8.655 -6.124 -22.261 1.00 93.44 74 GLN A CA 1
ATOM 608 C C . GLN A 1 74 ? 9.772 -6.678 -23.150 1.00 93.44 74 GLN A C 1
ATOM 610 O O . GLN A 1 74 ? 9.574 -7.749 -23.733 1.00 93.44 74 GLN A O 1
ATOM 615 N N . VAL A 1 75 ? 10.883 -5.952 -23.312 1.00 93.44 75 VAL A N 1
ATOM 616 C CA . VAL A 1 75 ? 11.877 -6.235 -24.365 1.00 93.44 75 VAL A CA 1
ATOM 617 C C . VAL A 1 75 ? 13.268 -6.591 -23.852 1.00 93.44 75 VAL A C 1
ATOM 619 O O . VAL A 1 75 ? 14.003 -7.244 -24.588 1.00 93.44 75 VAL A O 1
ATOM 622 N N . GLU A 1 76 ? 13.658 -6.155 -22.652 1.00 90.94 76 GLU A N 1
ATOM 623 C CA . GLU A 1 76 ? 15.056 -6.262 -22.208 1.00 90.94 76 GLU A CA 1
ATOM 624 C C . GLU A 1 76 ? 15.402 -7.635 -21.624 1.00 90.94 76 GLU A C 1
ATOM 626 O O . GLU A 1 76 ? 16.446 -8.190 -21.966 1.00 90.94 76 GLU A O 1
ATOM 631 N N . ASP A 1 77 ? 14.530 -8.196 -20.783 1.00 90.38 77 ASP A N 1
ATOM 632 C CA . ASP A 1 77 ? 14.778 -9.469 -20.101 1.00 90.38 77 ASP A CA 1
ATOM 633 C C . ASP A 1 77 ? 13.497 -10.309 -20.021 1.00 90.38 77 ASP A C 1
ATOM 635 O O . ASP A 1 77 ? 12.491 -9.876 -19.455 1.00 90.38 77 ASP A O 1
ATOM 639 N N . ASP A 1 78 ? 13.496 -11.481 -20.661 1.00 89.31 78 ASP A N 1
ATOM 640 C CA . ASP A 1 78 ? 12.364 -12.420 -20.659 1.00 89.31 78 ASP A CA 1
ATOM 641 C C . ASP A 1 78 ? 12.222 -13.181 -19.333 1.00 89.31 78 ASP A C 1
ATOM 643 O O . ASP A 1 78 ? 11.135 -13.686 -19.047 1.00 89.31 78 ASP A O 1
ATOM 647 N N . ASP A 1 79 ? 13.274 -13.205 -18.511 1.00 93.56 79 ASP A N 1
ATOM 648 C CA . ASP A 1 79 ? 13.283 -13.809 -17.179 1.00 93.56 79 ASP A CA 1
ATOM 649 C C . ASP A 1 79 ? 13.027 -12.770 -16.063 1.00 93.56 79 ASP A C 1
ATOM 651 O O . ASP A 1 79 ? 13.088 -13.111 -14.877 1.00 93.56 79 ASP A O 1
ATOM 655 N N . ASP A 1 80 ? 12.695 -11.516 -16.417 1.00 93.12 80 ASP A N 1
ATOM 656 C CA . ASP A 1 80 ? 12.402 -10.462 -15.440 1.00 93.12 80 ASP A CA 1
ATOM 657 C C . ASP A 1 80 ? 11.242 -10.896 -14.512 1.00 93.12 80 ASP A C 1
ATOM 659 O O . ASP A 1 80 ? 10.163 -11.286 -14.986 1.00 93.12 80 ASP A O 1
ATOM 663 N N . PRO A 1 81 ? 11.413 -10.823 -13.177 1.00 92.31 81 PRO A N 1
ATOM 664 C CA . PRO A 1 81 ? 10.417 -11.294 -12.214 1.00 92.31 81 PRO A CA 1
ATOM 665 C C . PRO A 1 81 ? 9.075 -10.546 -12.280 1.00 92.31 81 PRO A C 1
ATOM 667 O O . PRO A 1 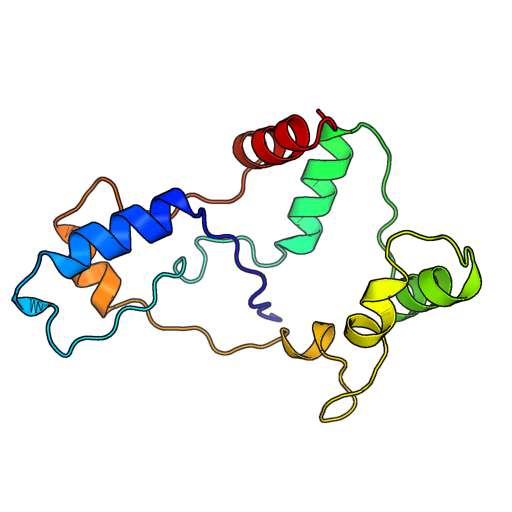81 ? 8.080 -11.034 -11.740 1.00 92.31 81 PRO A O 1
ATOM 670 N N . LEU A 1 82 ? 9.013 -9.384 -12.935 1.00 93.75 82 LEU A N 1
ATOM 671 C CA . LEU A 1 82 ? 7.789 -8.620 -13.166 1.00 93.75 82 LEU A CA 1
ATOM 672 C C . LEU A 1 82 ? 7.035 -9.055 -14.435 1.00 93.75 82 LEU A C 1
ATOM 674 O O . LEU A 1 82 ? 5.882 -8.650 -14.605 1.00 93.75 82 LEU A O 1
ATOM 678 N N . ARG A 1 83 ? 7.602 -9.916 -15.298 1.00 92.62 83 ARG A N 1
ATOM 679 C CA . ARG A 1 83 ? 6.931 -10.438 -16.510 1.00 92.62 83 ARG A CA 1
ATOM 680 C C . ARG A 1 83 ? 5.531 -11.006 -16.255 1.00 92.62 83 ARG A C 1
ATOM 682 O O . ARG A 1 83 ? 4.629 -10.687 -17.034 1.00 92.62 83 ARG A O 1
ATOM 689 N N . PRO A 1 84 ? 5.273 -11.779 -15.179 1.00 94.56 84 PRO A N 1
ATOM 690 C CA . PRO A 1 84 ? 3.931 -12.291 -14.897 1.00 94.56 84 PRO A CA 1
ATOM 691 C C . PRO A 1 84 ? 2.876 -11.198 -14.663 1.00 94.56 84 PRO A C 1
ATOM 693 O O . PRO A 1 84 ? 1.683 -11.468 -14.784 1.00 94.56 84 PRO A O 1
ATOM 696 N N . LEU A 1 85 ? 3.295 -9.970 -14.341 1.00 94.38 85 LEU A N 1
ATOM 697 C CA . LEU A 1 85 ? 2.415 -8.824 -14.109 1.00 94.38 85 LEU A CA 1
ATOM 698 C C . LEU A 1 85 ? 2.163 -7.988 -15.374 1.00 94.38 85 LEU A C 1
ATOM 700 O O . LEU A 1 85 ? 1.360 -7.057 -15.328 1.00 94.38 85 LEU A O 1
ATOM 704 N N . LEU A 1 86 ? 2.778 -8.323 -16.516 1.00 94.12 86 LEU A N 1
ATOM 705 C CA . LEU A 1 86 ? 2.560 -7.618 -17.784 1.00 94.12 86 LEU A CA 1
ATOM 706 C C . LEU A 1 86 ? 1.083 -7.446 -18.171 1.00 94.12 86 LEU A C 1
ATOM 708 O O . LEU A 1 86 ? 0.752 -6.351 -18.626 1.00 94.12 86 LEU A O 1
ATOM 712 N N . PRO A 1 87 ? 0.172 -8.422 -17.970 1.00 93.88 87 PRO A N 1
ATOM 713 C CA . PRO A 1 87 ? -1.248 -8.200 -18.243 1.00 93.88 87 PRO A CA 1
ATOM 714 C C . PRO A 1 87 ? -1.815 -7.009 -17.456 1.00 93.88 87 PRO A C 1
ATOM 716 O O . PRO A 1 87 ? -2.514 -6.170 -18.013 1.00 93.88 87 PRO A O 1
ATOM 719 N N . MET A 1 88 ? -1.430 -6.853 -16.186 1.00 93.75 88 MET A N 1
ATOM 720 C CA . MET A 1 88 ? -1.881 -5.740 -15.344 1.00 93.75 88 MET A CA 1
ATOM 721 C C . MET A 1 88 ? -1.334 -4.382 -15.818 1.00 93.75 88 MET A C 1
ATOM 723 O O . MET A 1 88 ? -2.019 -3.364 -15.680 1.00 93.75 88 MET A O 1
ATOM 727 N N . PHE A 1 89 ? -0.112 -4.357 -16.361 1.00 93.75 89 PHE A N 1
ATOM 728 C CA . PHE A 1 89 ? 0.566 -3.130 -16.789 1.00 93.75 89 PHE A CA 1
ATOM 729 C C . PHE A 1 89 ? 0.272 -2.726 -18.243 1.00 93.75 89 PHE A C 1
ATOM 731 O O . PHE A 1 89 ? 0.212 -1.542 -18.550 1.00 93.75 89 PHE A O 1
ATOM 738 N N . ALA A 1 90 ? 0.087 -3.683 -19.151 1.00 94.81 90 ALA A N 1
ATOM 739 C CA . ALA A 1 90 ? 0.036 -3.417 -20.589 1.00 94.81 90 ALA A CA 1
ATOM 740 C C . ALA A 1 90 ? -1.350 -3.608 -21.205 1.00 94.81 90 ALA A C 1
ATOM 742 O O . ALA A 1 90 ? -1.713 -2.886 -22.137 1.00 94.81 90 ALA A O 1
ATOM 743 N N . GLU A 1 91 ? -2.118 -4.591 -20.730 1.00 95.00 91 GLU A N 1
ATOM 744 C CA . GLU A 1 91 ? -3.387 -4.940 -21.359 1.00 95.00 91 GLU A CA 1
ATOM 745 C C . GLU A 1 91 ? -4.393 -3.813 -21.152 1.00 95.00 91 GLU A C 1
ATOM 747 O O . GLU A 1 91 ? -4.677 -3.420 -20.023 1.00 95.00 91 GLU A O 1
ATOM 752 N N . LYS A 1 92 ? -4.943 -3.275 -22.243 1.00 94.75 92 LYS A N 1
ATOM 753 C CA . LYS A 1 92 ? -5.962 -2.228 -22.162 1.00 94.75 92 LYS A CA 1
ATOM 754 C C . LYS A 1 92 ? -7.313 -2.873 -21.849 1.00 94.75 92 LYS A C 1
ATOM 756 O O . LYS A 1 92 ? -7.885 -3.560 -22.691 1.00 94.75 92 LYS A O 1
ATOM 761 N N . VAL A 1 93 ? -7.811 -2.635 -20.638 1.00 91.56 93 VAL A N 1
ATOM 762 C CA . VAL A 1 93 ? -9.008 -3.289 -20.086 1.00 91.56 93 VAL A CA 1
ATOM 763 C C . VAL A 1 93 ? -10.261 -2.440 -20.301 1.00 91.56 93 VAL A C 1
ATOM 765 O O . VAL A 1 93 ? -11.310 -2.964 -20.669 1.00 91.56 93 VAL A O 1
ATOM 768 N N . TYR A 1 94 ? -10.175 -1.124 -20.083 1.00 90.81 94 TYR A N 1
ATOM 769 C CA . TYR A 1 94 ? -11.318 -0.215 -20.206 1.00 90.81 94 TYR A CA 1
ATOM 770 C C . TYR A 1 94 ? -10.866 1.185 -20.621 1.00 90.81 94 TYR A C 1
ATOM 772 O O . TYR A 1 94 ? -9.887 1.698 -20.091 1.00 90.81 94 TYR A O 1
ATOM 780 N N . ASP A 1 95 ? -11.579 1.798 -21.571 1.00 91.50 95 ASP A N 1
ATOM 781 C CA . ASP A 1 95 ? -11.326 3.168 -22.055 1.00 91.50 95 ASP A CA 1
ATOM 782 C C . ASP A 1 95 ? -9.855 3.441 -22.436 1.00 91.50 95 ASP A C 1
ATOM 784 O O . ASP A 1 95 ? -9.285 4.488 -22.145 1.00 91.50 95 ASP A O 1
ATOM 788 N N . GLY A 1 96 ? -9.193 2.446 -23.040 1.00 89.94 96 GLY A N 1
ATOM 789 C CA . GLY A 1 96 ? -7.784 2.547 -23.434 1.00 89.94 96 GLY A CA 1
ATOM 790 C C . GLY A 1 96 ? -6.778 2.542 -22.274 1.00 89.94 96 GLY A C 1
ATOM 791 O O . GLY A 1 96 ? -5.594 2.763 -22.520 1.00 89.94 96 GLY A O 1
ATOM 792 N N . ARG A 1 97 ? -7.217 2.262 -21.041 1.00 90.69 97 ARG A N 1
ATOM 793 C CA . ARG A 1 97 ? -6.387 2.187 -19.830 1.00 90.69 97 ARG A CA 1
ATOM 794 C C . ARG A 1 97 ? -6.162 0.739 -19.406 1.00 90.69 97 ARG A C 1
ATOM 796 O O . ARG A 1 97 ? -7.062 -0.100 -19.522 1.00 90.69 97 ARG A O 1
ATOM 803 N N . CYS A 1 98 ? -4.967 0.442 -18.909 1.00 93.19 98 CYS A N 1
ATOM 804 C CA . CYS A 1 98 ? -4.664 -0.836 -18.277 1.00 93.19 98 CYS A CA 1
ATOM 805 C C . CYS A 1 98 ? -5.168 -0.892 -16.834 1.00 93.19 98 CYS A C 1
ATOM 807 O O . CYS A 1 98 ? -5.557 0.122 -16.252 1.00 93.19 98 CYS A O 1
ATOM 809 N N . GLN A 1 99 ? -5.155 -2.082 -16.233 1.00 90.69 99 GLN A N 1
ATOM 810 C CA . GLN A 1 99 ? -5.605 -2.255 -14.851 1.00 90.69 99 GLN A CA 1
ATOM 811 C C . GLN A 1 99 ? -4.831 -1.353 -13.876 1.00 90.69 99 GLN A C 1
ATOM 813 O O . GLN A 1 99 ? -5.432 -0.774 -12.976 1.00 90.69 99 GLN A O 1
ATOM 818 N N . TRP A 1 100 ? -3.522 -1.179 -14.074 1.00 89.06 100 TRP A N 1
ATOM 819 C CA . TRP A 1 100 ? -2.702 -0.289 -13.250 1.00 89.06 100 TRP A CA 1
ATOM 820 C C . TRP A 1 100 ? -3.096 1.192 -13.369 1.00 89.06 100 TRP A C 1
ATOM 822 O O . TRP A 1 100 ? -3.193 1.896 -12.356 1.00 89.06 100 TRP A O 1
ATOM 832 N N . GLU A 1 101 ? -3.348 1.651 -14.598 1.00 88.25 101 GLU A N 1
ATOM 833 C CA . GLU A 1 101 ? -3.808 3.007 -14.909 1.00 88.25 101 GLU A CA 1
ATOM 834 C C . GLU A 1 101 ? -5.227 3.246 -14.384 1.00 88.25 101 GLU A C 1
ATOM 836 O O . GLU A 1 101 ? -5.548 4.356 -13.982 1.00 88.25 101 GLU A O 1
ATOM 841 N N . MET A 1 102 ? -6.092 2.232 -14.329 1.00 86.81 102 MET A N 1
ATOM 842 C CA . MET A 1 102 ? -7.466 2.382 -13.828 1.00 86.81 102 MET A CA 1
ATOM 843 C C . MET A 1 102 ? -7.542 2.791 -12.349 1.00 86.81 102 MET A C 1
ATOM 845 O O . MET A 1 102 ? -8.528 3.403 -11.949 1.00 86.81 102 MET A O 1
ATOM 849 N N . TYR A 1 103 ? -6.497 2.537 -11.555 1.00 82.25 103 TYR A N 1
ATOM 850 C CA . TYR A 1 103 ? -6.400 2.992 -10.159 1.00 82.25 103 TYR A CA 1
ATOM 851 C C . TYR A 1 103 ? -5.987 4.468 -10.006 1.00 82.25 103 TYR A C 1
ATOM 853 O O . TYR A 1 103 ? -5.771 4.951 -8.889 1.00 82.25 103 TYR A O 1
ATOM 861 N N . GLU A 1 104 ? -5.852 5.209 -11.106 1.00 80.81 104 GLU A N 1
ATOM 862 C CA . GLU A 1 104 ? -5.680 6.661 -11.072 1.00 80.81 104 GLU A CA 1
ATOM 863 C C . GLU A 1 104 ? -7.030 7.379 -11.164 1.00 80.81 104 GLU A C 1
ATOM 865 O O . GLU A 1 104 ? -7.901 7.008 -11.956 1.00 80.81 104 GLU A O 1
ATOM 870 N N . ASN A 1 105 ? -7.158 8.468 -10.410 1.00 76.25 105 ASN A N 1
ATOM 871 C CA . ASN A 1 105 ? -8.365 9.281 -10.243 1.00 76.25 105 ASN A CA 1
ATOM 872 C C . ASN A 1 105 ? -9.542 8.520 -9.631 1.00 76.25 105 ASN A C 1
ATOM 874 O O . ASN A 1 105 ? -10.701 8.775 -9.955 1.00 76.25 105 ASN A O 1
ATOM 878 N N . MET A 1 106 ? -9.235 7.588 -8.733 1.00 79.00 106 MET A N 1
ATOM 879 C CA . MET A 1 106 ? -10.252 6.857 -7.990 1.00 79.00 106 MET A CA 1
ATOM 880 C C . MET A 1 106 ? -11.014 7.788 -7.040 1.00 79.00 106 MET A C 1
ATOM 882 O O . MET A 1 106 ? -10.402 8.711 -6.483 1.00 79.00 106 MET A O 1
ATOM 886 N N . PRO A 1 107 ? -12.321 7.542 -6.825 1.00 80.00 107 PRO A N 1
ATOM 887 C CA . PRO A 1 107 ? -13.117 8.297 -5.870 1.00 80.00 107 PRO A CA 1
ATOM 888 C C . PRO A 1 107 ? -12.480 8.301 -4.481 1.00 80.00 107 PRO A C 1
ATOM 890 O O . PRO A 1 107 ? -11.958 7.289 -4.014 1.00 80.00 107 PRO A O 1
ATOM 893 N N . ILE A 1 108 ? -12.563 9.448 -3.818 1.00 82.38 108 ILE A N 1
ATOM 894 C CA . ILE A 1 108 ? -12.184 9.585 -2.417 1.00 82.38 108 ILE A CA 1
ATOM 895 C C . ILE A 1 108 ? -13.349 9.068 -1.574 1.00 82.38 108 ILE A C 1
ATOM 897 O O . ILE A 1 108 ? -14.485 9.510 -1.755 1.00 82.38 108 ILE A O 1
ATOM 901 N N . SER A 1 109 ? -13.066 8.137 -0.666 1.00 84.44 109 SER A N 1
ATOM 902 C CA . SER A 1 109 ? -14.063 7.641 0.285 1.00 84.44 109 SER A CA 1
ATOM 903 C C . SER A 1 109 ? -14.161 8.590 1.476 1.00 84.44 109 SER A C 1
ATOM 905 O O . SER A 1 109 ? -13.140 8.980 2.034 1.00 84.44 109 SER A O 1
ATOM 907 N N . ASP A 1 110 ? -15.380 8.955 1.872 1.00 87.00 110 ASP A N 1
ATOM 908 C CA . ASP A 1 110 ? -15.602 9.726 3.099 1.00 87.00 110 ASP A CA 1
ATOM 909 C C . ASP A 1 110 ? -15.447 8.829 4.332 1.00 87.00 110 ASP A C 1
ATOM 911 O O . ASP A 1 110 ? -15.922 7.693 4.355 1.00 87.00 110 ASP A O 1
ATOM 915 N N . THR A 1 111 ? -14.794 9.347 5.361 1.00 89.38 111 THR A N 1
ATOM 916 C CA . THR A 1 111 ? -14.470 8.642 6.602 1.00 89.38 111 THR A CA 1
ATOM 917 C C . THR A 1 111 ? -15.283 9.154 7.794 1.00 89.38 111 THR A C 1
ATOM 919 O O . THR A 1 111 ? -14.990 8.784 8.922 1.00 89.38 111 THR A O 1
ATOM 922 N N . GLU A 1 112 ? -16.337 9.956 7.588 1.00 89.69 112 GLU A N 1
ATOM 923 C CA . GLU A 1 112 ? -17.114 10.580 8.674 1.00 89.69 112 GLU A CA 1
ATOM 924 C C . GLU A 1 112 ? -17.628 9.594 9.734 1.00 89.69 112 GLU A C 1
ATOM 926 O O . GLU A 1 112 ? -17.409 9.806 10.925 1.00 89.69 112 GLU A O 1
ATOM 931 N N . ASN A 1 113 ? -18.245 8.480 9.324 1.00 88.75 113 ASN A N 1
ATOM 932 C CA . ASN A 1 113 ? -18.713 7.461 10.272 1.00 88.75 113 ASN A CA 1
ATOM 933 C C . ASN A 1 113 ? -17.559 6.872 11.094 1.00 88.75 113 ASN A C 1
ATOM 935 O O . ASN A 1 113 ? -17.722 6.573 12.276 1.00 88.75 113 ASN A O 1
ATOM 939 N N . LEU A 1 114 ? -16.393 6.699 10.463 1.00 88.50 114 LEU A N 1
ATOM 940 C CA . LEU A 1 114 ? -15.199 6.197 11.129 1.00 88.50 114 LEU A CA 1
ATOM 941 C C . LEU A 1 114 ? -14.646 7.242 12.104 1.00 88.50 114 LEU A C 1
ATOM 943 O O . LEU A 1 114 ? -14.407 6.908 13.256 1.00 88.50 114 LEU A O 1
ATOM 947 N N . ARG A 1 115 ? -14.537 8.513 11.699 1.00 87.38 115 ARG A N 1
ATOM 948 C CA . ARG A 1 115 ? -14.129 9.620 12.579 1.00 87.38 115 ARG A CA 1
ATOM 949 C C . ARG A 1 115 ? -14.983 9.714 13.828 1.00 87.38 115 ARG A C 1
ATOM 951 O O . ARG A 1 115 ? -14.443 9.795 14.924 1.00 87.38 115 ARG A O 1
ATOM 958 N N . GLN A 1 116 ? -16.305 9.741 13.659 1.00 86.44 116 GLN A N 1
ATOM 959 C CA . GLN A 1 116 ? -17.238 9.866 14.778 1.00 86.44 116 GLN A CA 1
ATOM 960 C C . GLN A 1 116 ? -17.035 8.742 15.789 1.00 86.44 116 GLN A C 1
ATOM 962 O O . GLN A 1 116 ? -17.080 8.989 16.987 1.00 86.44 116 GLN A O 1
ATOM 967 N N . TYR A 1 117 ? -16.753 7.533 15.308 1.00 82.88 117 TYR A N 1
ATOM 968 C CA . TYR A 1 117 ? -16.435 6.409 16.173 1.00 82.88 117 TYR A CA 1
ATOM 969 C C . TYR A 1 117 ? -15.070 6.547 16.866 1.00 82.88 117 TYR A C 1
ATOM 971 O O . TYR A 1 117 ? -14.954 6.362 18.076 1.00 82.88 117 TYR A O 1
ATOM 979 N N . LEU A 1 118 ? -14.031 6.889 16.105 1.00 82.06 118 LEU A N 1
ATOM 980 C CA . LEU A 1 118 ? -12.656 6.950 16.596 1.00 82.06 118 LEU A CA 1
ATOM 981 C C . LEU A 1 118 ? -12.402 8.079 17.605 1.00 82.06 118 LEU A C 1
ATOM 983 O O . LEU A 1 118 ? -11.387 8.041 18.297 1.00 82.06 118 LEU A O 1
ATOM 987 N N . GLN A 1 119 ? -13.314 9.050 17.742 1.00 82.06 119 GLN A N 1
ATOM 988 C CA . GLN A 1 119 ? -13.234 10.093 18.777 1.00 82.06 119 GLN A CA 1
ATOM 989 C C . GLN A 1 119 ? -13.064 9.514 20.188 1.00 82.06 119 GLN A C 1
ATOM 991 O O . GLN A 1 119 ? -12.338 10.093 20.998 1.00 82.06 119 GLN A O 1
ATOM 996 N N . ASP A 1 120 ? -13.676 8.359 20.454 1.00 78.88 120 ASP A N 1
ATOM 997 C CA . ASP A 1 120 ? -13.632 7.688 21.754 1.00 78.88 120 ASP A CA 1
ATOM 998 C C . ASP A 1 120 ? -12.586 6.554 21.818 1.00 78.88 120 ASP A C 1
ATOM 1000 O O . ASP A 1 120 ? -12.463 5.881 22.843 1.00 78.88 120 ASP A O 1
ATOM 1004 N N . VAL A 1 121 ? -11.801 6.351 20.749 1.00 81.81 121 VAL A N 1
ATOM 1005 C CA . VAL A 1 121 ? -10.777 5.296 20.630 1.00 81.81 121 VAL A CA 1
ATOM 1006 C C . VAL A 1 121 ? -9.428 5.917 20.231 1.00 81.81 121 VAL A C 1
ATOM 1008 O O . VAL A 1 121 ? -9.039 5.881 19.061 1.00 81.81 121 VAL A O 1
ATOM 1011 N N . PRO A 1 122 ? -8.668 6.476 21.196 1.00 80.06 122 PRO A N 1
ATOM 1012 C CA . PRO A 1 122 ? -7.429 7.208 20.916 1.00 80.06 122 PRO A CA 1
ATOM 1013 C C . PRO A 1 122 ? -6.366 6.380 20.185 1.00 80.06 122 PRO A C 1
ATOM 1015 O O . PRO A 1 122 ? -5.573 6.928 19.428 1.00 80.06 122 PRO A O 1
ATOM 1018 N N . GLU A 1 123 ? -6.356 5.065 20.411 1.00 76.12 123 GLU A N 1
ATOM 1019 C CA . GLU A 1 123 ? -5.397 4.110 19.838 1.00 76.12 123 GLU A CA 1
ATOM 1020 C C . GLU A 1 123 ? -5.516 3.998 18.314 1.00 76.12 123 GLU A C 1
ATOM 1022 O O . GLU A 1 123 ? -4.523 3.749 17.636 1.00 76.12 123 GLU A O 1
ATOM 1027 N N . LEU A 1 124 ? -6.710 4.242 17.769 1.00 80.31 124 LEU A N 1
ATOM 1028 C CA . LEU A 1 124 ? -6.990 4.157 16.337 1.00 80.31 124 LEU A CA 1
ATOM 1029 C C . LEU A 1 124 ? -7.318 5.507 15.701 1.00 80.31 124 LEU A C 1
ATOM 1031 O O . LEU A 1 124 ? -7.624 5.557 14.510 1.00 80.31 124 LEU A O 1
ATOM 1035 N N . ALA A 1 125 ? -7.224 6.596 16.469 1.00 77.06 125 ALA A N 1
ATOM 1036 C CA . ALA A 1 125 ? -7.573 7.946 16.031 1.00 77.06 125 ALA A CA 1
ATOM 1037 C C . ALA A 1 125 ? -6.763 8.433 14.821 1.00 77.06 125 ALA A C 1
ATOM 1039 O O . ALA A 1 125 ? -7.150 9.402 14.174 1.00 77.06 125 ALA A O 1
ATOM 1040 N N . THR A 1 126 ? -5.639 7.786 14.511 1.00 81.50 126 THR A N 1
ATOM 1041 C CA . THR A 1 126 ? -4.815 8.109 13.349 1.00 81.50 126 THR A CA 1
ATOM 1042 C C . THR A 1 126 ? -4.316 6.825 12.707 1.00 81.50 126 THR A C 1
ATOM 1044 O O . THR A 1 126 ? -3.702 5.990 13.372 1.00 81.50 126 THR A O 1
ATOM 1047 N N . CYS A 1 127 ? -4.564 6.671 11.407 1.00 85.50 127 CYS A N 1
ATOM 1048 C CA . CYS A 1 127 ? -3.979 5.580 10.638 1.00 85.50 127 CYS A CA 1
ATOM 1049 C C . CYS A 1 127 ? -2.464 5.806 10.516 1.00 85.50 127 CYS A C 1
ATOM 1051 O O . CYS A 1 127 ? -2.055 6.894 10.098 1.00 85.50 127 CYS A O 1
ATOM 1053 N N . PRO A 1 128 ? -1.609 4.815 10.830 1.00 87.50 128 PRO A N 1
ATOM 1054 C CA . PRO A 1 128 ? -0.175 4.976 10.639 1.00 87.50 128 PRO A CA 1
ATOM 1055 C C . PRO A 1 128 ? 0.155 5.262 9.169 1.00 87.50 128 PRO A C 1
ATOM 1057 O O . PRO A 1 128 ? -0.415 4.663 8.252 1.00 87.50 128 PRO A O 1
ATOM 1060 N N . PHE A 1 129 ? 1.077 6.197 8.952 1.00 85.56 129 PHE A N 1
ATOM 1061 C CA . PHE A 1 129 ? 1.554 6.572 7.624 1.00 85.56 129 PHE A CA 1
ATOM 1062 C C . PHE A 1 129 ? 2.717 5.676 7.197 1.00 85.56 129 PHE A C 1
ATOM 1064 O O . PHE A 1 129 ? 3.452 5.176 8.045 1.00 85.56 129 PHE A O 1
ATOM 1071 N N . LEU A 1 130 ? 2.890 5.456 5.890 1.00 86.50 130 LEU A N 1
ATOM 1072 C CA . LEU A 1 130 ? 4.056 4.721 5.398 1.00 86.50 130 LEU A CA 1
ATOM 1073 C C . LEU A 1 130 ? 5.300 5.608 5.492 1.00 86.50 130 LEU A C 1
ATOM 1075 O O . LEU A 1 130 ? 5.498 6.494 4.658 1.00 86.50 130 LEU A O 1
ATOM 1079 N N . ASP A 1 131 ? 6.134 5.359 6.493 1.00 89.12 131 ASP A N 1
ATOM 1080 C CA . ASP A 1 131 ? 7.403 6.048 6.699 1.00 89.1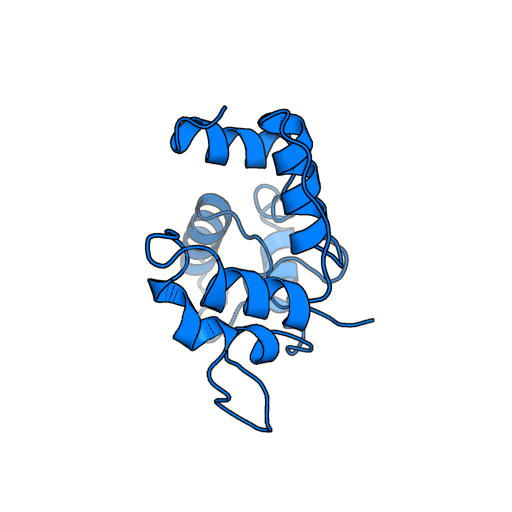2 131 ASP A CA 1
ATOM 1081 C C . ASP A 1 131 ? 8.608 5.136 6.473 1.00 89.12 131 ASP A C 1
ATOM 1083 O O . ASP A 1 131 ? 8.469 3.947 6.179 1.00 89.12 131 ASP A O 1
ATOM 1087 N N . GLN A 1 132 ? 9.804 5.717 6.584 1.00 91.50 132 GLN A N 1
ATOM 1088 C CA . GLN A 1 132 ? 11.057 4.992 6.393 1.00 91.50 132 GLN A CA 1
ATOM 1089 C C . GLN A 1 132 ? 11.172 3.812 7.373 1.00 91.50 132 GLN A C 1
ATOM 1091 O O . GLN A 1 132 ? 11.546 2.721 6.957 1.00 91.50 132 GLN A O 1
ATOM 1096 N N . ASP A 1 133 ? 10.786 3.999 8.637 1.00 91.56 133 ASP A N 1
ATOM 1097 C CA . ASP A 1 133 ? 10.921 2.986 9.688 1.00 91.56 133 ASP A CA 1
ATOM 1098 C C . ASP A 1 133 ? 9.972 1.795 9.460 1.00 91.56 133 ASP A C 1
ATOM 1100 O O . ASP A 1 133 ? 10.343 0.633 9.642 1.00 91.56 133 ASP A O 1
ATOM 1104 N N . ILE A 1 134 ? 8.724 2.056 9.058 1.00 90.62 134 ILE A N 1
ATOM 1105 C CA . ILE A 1 134 ? 7.748 1.026 8.687 1.00 90.62 134 ILE A CA 1
ATOM 1106 C C . ILE A 1 134 ? 8.191 0.325 7.405 1.00 90.62 134 ILE A C 1
ATOM 1108 O O . ILE A 1 134 ? 8.140 -0.905 7.332 1.00 90.62 134 ILE A O 1
ATOM 1112 N N . PHE A 1 135 ? 8.651 1.077 6.406 1.00 91.31 135 PHE A N 1
ATOM 1113 C CA . PHE A 1 135 ? 9.101 0.513 5.140 1.00 91.31 135 PHE A CA 1
ATOM 1114 C C . PHE A 1 135 ? 10.322 -0.403 5.317 1.00 91.31 135 PHE A C 1
ATOM 1116 O O . PHE A 1 135 ? 10.346 -1.505 4.768 1.00 91.31 135 PHE A O 1
ATOM 1123 N N . GLU A 1 136 ? 11.281 -0.022 6.164 1.00 92.19 136 GLU A N 1
ATOM 1124 C CA . GLU A 1 136 ? 12.427 -0.861 6.530 1.00 92.19 136 GLU A CA 1
ATOM 1125 C C . GLU A 1 136 ? 11.996 -2.186 7.163 1.00 92.19 136 GLU A C 1
ATOM 1127 O O . GLU A 1 136 ? 12.531 -3.231 6.799 1.00 92.19 136 GLU A O 1
ATOM 1132 N N . LYS A 1 137 ? 10.970 -2.199 8.026 1.00 91.50 137 LYS A N 1
ATOM 1133 C CA . LYS A 1 137 ? 10.438 -3.457 8.588 1.00 91.50 137 LYS A CA 1
ATOM 1134 C C . LYS A 1 137 ? 9.932 -4.404 7.498 1.00 91.50 137 LYS A C 1
ATOM 1136 O O . LYS A 1 137 ? 10.185 -5.609 7.578 1.00 91.50 137 LYS A O 1
ATOM 1141 N N . PHE A 1 138 ? 9.242 -3.882 6.480 1.00 90.94 138 PHE A N 1
ATOM 1142 C CA . PHE A 1 138 ? 8.817 -4.688 5.332 1.00 90.94 138 PHE A CA 1
ATOM 1143 C C . PHE A 1 138 ? 10.022 -5.237 4.569 1.00 90.94 138 PHE A C 1
ATOM 1145 O O . PHE A 1 138 ? 10.071 -6.437 4.294 1.00 90.94 138 PHE A O 1
ATOM 1152 N N . LEU A 1 139 ? 11.021 -4.402 4.282 1.00 91.50 139 LEU A N 1
ATOM 1153 C CA . LEU A 1 139 ? 12.222 -4.825 3.562 1.00 91.50 139 LEU A CA 1
ATOM 1154 C C . LEU A 1 139 ? 13.036 -5.865 4.342 1.00 91.50 139 LEU A C 1
ATOM 1156 O O . LEU A 1 139 ? 13.423 -6.880 3.764 1.00 91.50 139 LEU A O 1
ATOM 1160 N N . SER A 1 140 ? 13.213 -5.698 5.652 1.00 91.94 140 SER A N 1
ATOM 1161 C CA . SER A 1 140 ? 13.879 -6.693 6.499 1.00 91.94 140 SER A CA 1
ATOM 1162 C C . SER A 1 140 ? 13.118 -8.017 6.541 1.00 91.94 140 SER A C 1
ATOM 1164 O O . SER A 1 140 ? 13.737 -9.079 6.500 1.00 91.94 140 SER A O 1
ATOM 1166 N N . SER A 1 141 ? 11.779 -7.992 6.542 1.00 91.50 141 SER A N 1
ATOM 1167 C CA . SER A 1 141 ? 10.973 -9.222 6.461 1.00 91.50 141 SER A CA 1
ATOM 1168 C C . SER A 1 141 ? 11.164 -9.986 5.141 1.00 91.50 141 SER A C 1
ATOM 1170 O O . SER A 1 141 ? 11.009 -11.206 5.106 1.00 91.50 141 SER A O 1
ATOM 1172 N N . LEU A 1 142 ? 11.553 -9.275 4.076 1.00 89.75 142 LEU A N 1
ATOM 1173 C CA . LEU A 1 142 ? 11.900 -9.826 2.764 1.00 89.75 142 LEU A CA 1
ATOM 1174 C C . LEU A 1 142 ? 13.401 -10.150 2.626 1.00 89.75 142 LEU A C 1
ATOM 1176 O O . LEU A 1 142 ? 13.813 -10.675 1.594 1.00 89.75 142 LEU A O 1
ATOM 1180 N N . GLY A 1 143 ? 14.221 -9.857 3.644 1.00 88.56 143 GLY A N 1
ATOM 1181 C CA . GLY A 1 143 ? 15.675 -10.047 3.619 1.00 88.56 143 GLY A CA 1
ATOM 1182 C C . GLY A 1 143 ? 16.435 -9.018 2.774 1.00 88.56 143 GLY A C 1
ATOM 1183 O O . GLY A 1 143 ? 17.523 -9.321 2.288 1.00 88.56 143 GLY A O 1
ATOM 1184 N N . LEU A 1 144 ? 15.857 -7.831 2.570 1.00 80.62 144 LEU A N 1
ATOM 1185 C CA . LEU A 1 144 ? 16.407 -6.747 1.743 1.00 80.62 144 LEU A CA 1
ATOM 1186 C C . LEU A 1 144 ? 17.022 -5.594 2.556 1.00 80.62 144 LEU A C 1
ATOM 1188 O O . LEU A 1 144 ? 17.629 -4.707 1.958 1.00 80.62 144 LEU A O 1
ATOM 1192 N N . ALA A 1 145 ? 16.864 -5.598 3.883 1.00 77.62 145 ALA A N 1
ATOM 1193 C CA . ALA A 1 145 ? 17.408 -4.604 4.812 1.00 77.62 145 ALA A CA 1
ATOM 1194 C C . ALA A 1 145 ? 17.874 -5.262 6.116 1.00 77.62 145 ALA A C 1
ATOM 1196 O O . ALA A 1 145 ? 17.126 -6.134 6.624 1.00 77.62 145 ALA A O 1
#

Sequence (145 aa):
MLHHSKTFIPVDYLVEGIILISQLHESVGQTYNMVPEVGEQPVREMTEMFRMLEKTIQVSLEELPYEEWLNRLQVEDDDDPLRPLLPMFAEKVYDGRCQWEMYENMPISDTENLRQYLQDVPELATCPFLDQDIFEKFLSSLGLA

Organism: NCBI:txid656917

Secondary structure (DSSP, 8-state):
-PPB------HHHHHHHHHHHHT-STTTT-----SPPTTTS-TTHHHHHHHHHHHHH--------HHHHHHHHHHS-TT-TTGGGHHHHH-EEETTEEHHHHTBTPPPPP-HHHHHHHTT-GGGSSPPP--HHHHHHHHHHTT--

pLDDT: mean 86.78, std 8.83, range [42.69, 95.5]